Protein AF-A0A7Y0FIY1-F1 (afdb_monomer)

Structure (mmCIF, N/CA/C/O backbone):
data_AF-A0A7Y0FIY1-F1
#
_entry.id   AF-A0A7Y0FIY1-F1
#
loop_
_atom_site.group_PDB
_atom_site.id
_atom_site.type_symbol
_atom_site.label_atom_id
_atom_site.label_alt_id
_atom_site.label_comp_id
_atom_site.label_asym_id
_atom_site.label_entity_id
_atom_site.label_seq_id
_atom_site.pdbx_PDB_ins_code
_atom_site.Cartn_x
_atom_site.Cartn_y
_atom_site.Cartn_z
_atom_site.occupancy
_atom_site.B_iso_or_equiv
_atom_site.auth_seq_id
_atom_site.auth_comp_id
_atom_site.auth_asym_id
_atom_site.auth_atom_id
_atom_site.pdbx_PDB_model_num
ATOM 1 N N . MET A 1 1 ? 10.368 11.726 -1.920 1.00 77.25 1 MET A N 1
ATOM 2 C CA . MET A 1 1 ? 9.128 12.396 -2.315 1.00 77.25 1 MET A CA 1
ATOM 3 C C . MET A 1 1 ? 8.147 11.371 -2.868 1.00 77.25 1 MET A C 1
ATOM 5 O O . MET A 1 1 ? 8.598 10.367 -3.410 1.00 77.25 1 MET A O 1
ATOM 9 N N . ALA A 1 2 ? 6.837 11.601 -2.744 1.00 77.75 2 ALA A N 1
ATOM 10 C CA . ALA A 1 2 ? 5.864 10.877 -3.556 1.00 77.75 2 ALA A CA 1
ATOM 11 C C . ALA A 1 2 ? 5.977 11.393 -4.995 1.00 77.75 2 ALA A C 1
ATOM 13 O O . ALA A 1 2 ? 5.652 12.548 -5.257 1.00 77.75 2 ALA A O 1
ATOM 14 N N . ILE A 1 3 ? 6.493 10.558 -5.888 1.00 81.75 3 ILE A N 1
ATOM 15 C CA . ILE A 1 3 ? 6.683 10.877 -7.309 1.00 81.75 3 ILE A CA 1
ATOM 16 C C . ILE A 1 3 ? 5.441 10.532 -8.139 1.00 81.75 3 ILE A C 1
ATOM 18 O O . ILE A 1 3 ? 5.259 11.061 -9.225 1.00 81.75 3 ILE A O 1
ATOM 22 N N . GLY A 1 4 ? 4.558 9.687 -7.600 1.00 84.50 4 GLY A N 1
ATOM 23 C CA . GLY A 1 4 ? 3.269 9.353 -8.193 1.00 84.50 4 GLY A CA 1
ATOM 24 C C . GLY A 1 4 ? 2.208 9.191 -7.112 1.00 84.50 4 GLY A C 1
ATOM 25 O O . GLY A 1 4 ? 2.455 8.562 -6.080 1.00 84.50 4 GLY A O 1
ATOM 26 N N . ILE A 1 5 ? 1.030 9.773 -7.343 1.00 90.19 5 ILE A N 1
ATOM 27 C CA . ILE A 1 5 ? -0.154 9.591 -6.499 1.00 90.19 5 ILE A CA 1
ATOM 28 C C . ILE A 1 5 ? -1.294 9.150 -7.404 1.00 90.19 5 ILE A C 1
ATOM 30 O O . ILE A 1 5 ? -1.797 9.938 -8.201 1.00 90.19 5 ILE A O 1
ATOM 34 N N . ILE A 1 6 ? -1.689 7.888 -7.279 1.00 90.56 6 ILE A N 1
ATOM 35 C CA . ILE A 1 6 ? -2.706 7.276 -8.131 1.00 90.56 6 ILE A CA 1
ATOM 36 C C . ILE A 1 6 ? -3.894 6.889 -7.263 1.00 90.56 6 ILE A C 1
ATOM 38 O O . ILE A 1 6 ? -3.726 6.230 -6.239 1.00 90.56 6 ILE A O 1
ATOM 42 N N . GLN A 1 7 ? -5.091 7.302 -7.672 1.00 91.88 7 GLN A N 1
ATOM 43 C CA . GLN A 1 7 ? -6.334 6.998 -6.971 1.00 91.88 7 GLN A CA 1
ATOM 44 C C . GLN A 1 7 ? -7.224 6.113 -7.834 1.00 91.88 7 GLN A C 1
ATOM 46 O O . GLN A 1 7 ? -7.491 6.434 -8.992 1.00 91.88 7 GLN A O 1
ATOM 51 N N . MET A 1 8 ? -7.703 5.029 -7.238 1.00 90.69 8 MET A N 1
ATOM 52 C CA . MET A 1 8 ? -8.626 4.080 -7.848 1.00 90.69 8 MET A CA 1
ATOM 53 C C . MET A 1 8 ? -9.925 4.043 -7.064 1.00 90.69 8 MET A C 1
ATOM 55 O O . MET A 1 8 ? -9.906 4.077 -5.833 1.00 90.69 8 MET A O 1
ATOM 59 N N . ASP A 1 9 ? -11.037 3.937 -7.782 1.00 91.25 9 ASP A N 1
ATOM 60 C CA . ASP A 1 9 ? -12.349 3.692 -7.198 1.00 91.25 9 ASP A CA 1
ATOM 61 C C . ASP A 1 9 ? -12.716 2.220 -7.393 1.00 91.25 9 ASP A C 1
ATOM 63 O O . ASP A 1 9 ? -12.968 1.784 -8.512 1.00 91.25 9 ASP A O 1
ATOM 67 N N . LEU A 1 10 ? -12.772 1.464 -6.297 1.00 90.38 10 LEU A N 1
ATOM 68 C CA . LEU A 1 10 ? -13.122 0.042 -6.303 1.00 90.38 10 LEU A CA 1
ATOM 69 C C . LEU A 1 10 ? -14.567 -0.230 -6.750 1.00 90.38 10 LEU A C 1
ATOM 71 O O . LEU A 1 10 ? -14.911 -1.374 -7.031 1.00 90.38 10 LEU A O 1
ATOM 75 N N . TYR A 1 11 ? -15.434 0.785 -6.799 1.00 88.62 11 TYR A N 1
ATOM 76 C CA . TYR A 1 11 ? -16.769 0.649 -7.388 1.00 88.62 11 TYR A CA 1
ATOM 77 C C . TYR A 1 11 ? -16.795 0.893 -8.897 1.00 88.62 11 TYR A C 1
ATOM 79 O O . TYR A 1 11 ? -17.800 0.580 -9.534 1.00 88.62 11 TYR A O 1
ATOM 87 N N . ASN A 1 12 ? -15.741 1.482 -9.462 1.00 85.44 12 ASN A N 1
ATOM 88 C CA . ASN A 1 12 ? -15.703 1.888 -10.859 1.00 85.44 12 ASN A CA 1
ATOM 89 C C . ASN A 1 12 ? -14.315 1.625 -11.478 1.00 85.44 12 ASN A C 1
ATOM 91 O O . ASN A 1 12 ? -13.570 2.583 -11.718 1.00 85.44 12 ASN A O 1
ATOM 95 N N . PRO A 1 13 ? -13.966 0.346 -11.722 1.00 80.75 13 PRO A N 1
ATOM 96 C CA . PRO A 1 13 ? -12.727 -0.034 -12.401 1.00 80.75 13 PRO A CA 1
ATOM 97 C C . PRO A 1 13 ? -12.608 0.599 -13.777 1.00 80.75 13 PRO A C 1
ATOM 99 O O . PRO A 1 13 ? -13.601 0.746 -14.492 1.00 80.75 13 PRO A O 1
ATOM 102 N N . LYS A 1 14 ? -11.374 0.882 -14.194 1.00 81.12 14 LYS A N 1
ATOM 103 C CA . LYS A 1 14 ? -11.085 1.323 -15.561 1.00 81.12 14 LYS A CA 1
ATOM 104 C C . LYS A 1 14 ? -10.911 0.178 -16.543 1.00 81.12 14 LYS A C 1
ATOM 106 O O . LYS A 1 14 ? -11.165 0.395 -17.722 1.00 81.12 14 LYS A O 1
ATOM 111 N N . SER A 1 15 ? -10.497 -1.004 -16.091 1.00 77.62 15 SER A N 1
ATOM 112 C CA . SER A 1 15 ? -10.357 -2.165 -16.980 1.00 77.62 15 SER A CA 1
ATOM 113 C C . SER A 1 15 ? -11.688 -2.604 -17.609 1.00 77.62 15 SER A C 1
ATOM 115 O O . SER A 1 15 ? -11.687 -3.411 -18.536 1.00 77.62 15 SER A O 1
ATOM 117 N N . GLU A 1 16 ? -12.822 -2.100 -17.091 1.00 67.94 16 GLU A N 1
ATOM 118 C CA . GLU A 1 16 ? -14.206 -2.506 -17.394 1.00 67.94 16 GLU A CA 1
ATOM 119 C C . GLU A 1 16 ? -14.499 -3.996 -17.118 1.00 67.94 16 GLU A C 1
ATOM 121 O O . GLU A 1 16 ? -15.643 -4.442 -17.228 1.00 67.94 16 GLU A O 1
ATOM 126 N N . LEU A 1 17 ? -13.486 -4.760 -16.707 1.00 59.53 17 LEU A N 1
ATOM 127 C CA . LEU A 1 17 ? -13.512 -6.185 -16.437 1.00 59.53 17 LEU A CA 1
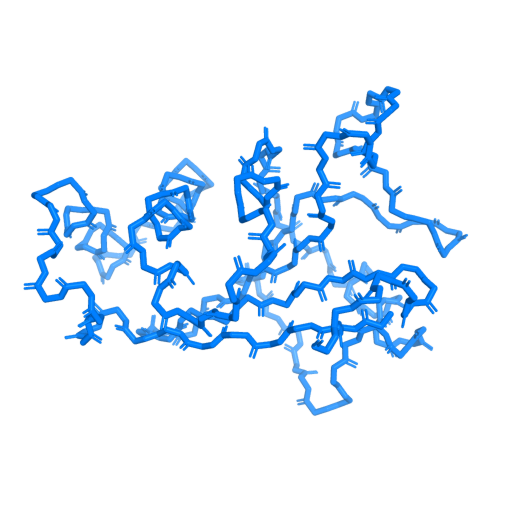ATOM 128 C C . LEU A 1 17 ? -12.675 -6.441 -15.188 1.00 59.53 17 LEU A C 1
ATOM 130 O O . LEU A 1 17 ? -11.513 -6.828 -15.267 1.00 59.53 17 LEU A O 1
ATOM 134 N N . TYR A 1 18 ? -13.293 -6.303 -14.019 1.00 62.28 18 TYR A N 1
ATOM 135 C CA . TYR A 1 18 ? -12.781 -7.048 -12.882 1.00 62.28 18 TYR A CA 1
ATOM 136 C C . TYR A 1 18 ? -12.915 -8.533 -13.216 1.00 62.28 18 TYR A C 1
ATOM 138 O O . TYR A 1 18 ? -14.030 -9.040 -13.367 1.00 62.28 18 TYR A O 1
ATOM 146 N N . TYR A 1 19 ? -11.791 -9.240 -13.352 1.00 66.12 19 TYR A N 1
ATOM 147 C CA . TYR A 1 19 ? -11.821 -10.696 -13.333 1.00 66.12 19 TYR A CA 1
ATOM 148 C C . TYR A 1 19 ? -12.542 -11.156 -12.053 1.00 66.12 19 TYR A C 1
ATOM 150 O O . TYR A 1 19 ? -12.500 -10.489 -11.016 1.00 66.12 19 TYR A O 1
ATOM 158 N N . ASP A 1 20 ? -13.220 -12.306 -12.096 1.00 75.19 20 ASP A N 1
ATOM 159 C CA . ASP A 1 20 ? -13.993 -12.830 -10.955 1.00 75.19 20 ASP A CA 1
ATOM 160 C C . ASP A 1 20 ? -13.186 -12.890 -9.638 1.00 75.19 20 ASP A C 1
ATOM 162 O O . ASP A 1 20 ? -13.761 -13.011 -8.556 1.00 75.19 20 ASP A O 1
ATOM 166 N N . GLU A 1 21 ? -11.855 -12.869 -9.712 1.00 80.19 21 GLU A N 1
ATOM 167 C CA . GLU A 1 21 ? -10.927 -12.938 -8.584 1.00 80.19 21 GLU A CA 1
ATOM 168 C C . GLU A 1 21 ? -10.745 -11.588 -7.876 1.00 80.19 21 GLU A C 1
ATOM 170 O O . GLU A 1 21 ? -10.931 -11.526 -6.656 1.00 80.19 21 GLU A O 1
ATOM 175 N N . ILE A 1 22 ? -10.506 -10.496 -8.608 1.00 87.19 22 ILE A N 1
ATOM 176 C CA . ILE A 1 22 ? -10.377 -9.160 -8.012 1.00 87.19 22 ILE A CA 1
ATOM 177 C C . ILE A 1 22 ? -11.710 -8.674 -7.424 1.00 87.19 22 ILE A C 1
ATOM 179 O O . ILE A 1 22 ? -11.726 -8.165 -6.301 1.00 87.19 22 ILE A O 1
ATOM 183 N N . GLN A 1 23 ? -12.852 -8.954 -8.073 1.00 88.12 23 GLN A N 1
ATOM 184 C CA . GLN A 1 23 ? -14.168 -8.625 -7.502 1.00 88.12 23 GLN A CA 1
ATOM 185 C C . GLN A 1 23 ? -14.411 -9.358 -6.173 1.00 88.12 23 GLN A C 1
ATOM 187 O O . GLN A 1 23 ? -14.896 -8.756 -5.218 1.00 88.12 23 GLN A O 1
ATOM 192 N N . LYS A 1 24 ? -14.019 -10.637 -6.054 1.00 90.62 24 LYS A N 1
ATOM 193 C CA . LYS A 1 24 ? -14.135 -11.380 -4.782 1.00 90.62 24 LYS A CA 1
ATOM 194 C C . LYS A 1 24 ? -13.287 -10.764 -3.673 1.00 90.62 24 LYS A C 1
ATOM 196 O O . LYS A 1 24 ? -13.694 -10.799 -2.511 1.00 90.62 24 LYS A O 1
ATOM 201 N N . LEU A 1 25 ? -12.102 -10.249 -3.998 1.00 93.19 25 LEU A N 1
ATOM 202 C CA . LEU A 1 25 ? -11.231 -9.582 -3.028 1.00 93.19 25 LEU A CA 1
ATOM 203 C C . LEU A 1 25 ? -11.813 -8.235 -2.589 1.00 93.19 25 LEU A C 1
ATOM 205 O O . LEU A 1 25 ? -11.814 -7.937 -1.394 1.00 93.19 25 LEU A O 1
ATOM 209 N N . ILE A 1 26 ? -12.381 -7.473 -3.524 1.00 92.50 26 ILE A N 1
ATOM 210 C CA . ILE A 1 26 ? -13.106 -6.229 -3.241 1.00 92.50 26 ILE A CA 1
ATOM 211 C C . ILE A 1 26 ? -14.321 -6.501 -2.344 1.00 92.50 26 ILE A C 1
ATOM 213 O O . ILE A 1 26 ? -14.503 -5.827 -1.330 1.00 92.50 26 ILE A O 1
ATOM 217 N N . ASP A 1 27 ? -15.113 -7.530 -2.653 1.00 92.75 27 ASP A N 1
ATOM 218 C CA . ASP A 1 27 ? -16.273 -7.917 -1.850 1.00 92.75 27 ASP A CA 1
ATOM 219 C C . ASP A 1 27 ? -15.860 -8.315 -0.426 1.00 92.75 27 ASP A C 1
ATOM 221 O O . ASP A 1 27 ? -16.470 -7.863 0.543 1.00 92.75 27 ASP A O 1
ATOM 225 N N . LYS A 1 28 ? -14.797 -9.118 -0.270 1.00 94.25 28 LYS A N 1
ATOM 226 C CA . LYS A 1 28 ? -14.237 -9.460 1.052 1.00 94.25 28 LYS A CA 1
ATOM 227 C C . LYS A 1 28 ? -13.834 -8.212 1.832 1.00 94.25 28 LYS A C 1
ATOM 229 O O . LYS A 1 28 ? -14.197 -8.088 3.004 1.00 94.25 28 LYS A O 1
ATOM 234 N N . TYR A 1 29 ? -13.127 -7.292 1.179 1.00 94.25 29 TYR A N 1
ATOM 235 C CA . TYR A 1 29 ? -12.718 -6.028 1.777 1.00 94.25 29 TYR A CA 1
ATOM 236 C C . TYR A 1 29 ? -13.939 -5.219 2.247 1.00 94.25 29 TYR A C 1
ATOM 238 O O . TYR A 1 29 ? -14.013 -4.839 3.414 1.00 94.25 29 TYR A O 1
ATOM 246 N N . PHE A 1 30 ? -14.964 -5.047 1.406 1.00 93.88 30 PHE A N 1
ATOM 247 C CA . PHE A 1 30 ? -16.183 -4.317 1.778 1.00 93.88 30 PHE A CA 1
ATOM 248 C C . PHE A 1 30 ? -17.046 -5.014 2.835 1.00 93.88 30 PHE A C 1
ATOM 250 O O . PHE A 1 30 ? -17.756 -4.341 3.586 1.00 93.88 30 PHE A O 1
ATOM 257 N N . LEU A 1 31 ? -16.960 -6.339 2.946 1.00 95.12 31 LEU A N 1
ATOM 258 C CA . LEU A 1 31 ? -17.572 -7.110 4.031 1.00 95.12 31 LEU A CA 1
ATOM 259 C C . LEU A 1 31 ? -16.788 -7.020 5.354 1.00 95.12 31 LEU A C 1
ATOM 261 O O . LEU A 1 31 ? -17.249 -7.545 6.370 1.00 95.12 31 LEU A O 1
ATOM 265 N N . GLY A 1 32 ? -15.649 -6.320 5.370 1.00 92.50 32 GLY A N 1
ATOM 266 C CA . GLY A 1 32 ? -14.868 -6.003 6.565 1.00 92.50 32 GLY A CA 1
ATOM 267 C C . GLY A 1 32 ? -13.646 -6.892 6.795 1.00 92.50 32 GLY A C 1
ATOM 268 O O . GLY A 1 32 ? -13.041 -6.813 7.868 1.00 92.50 32 GLY A O 1
ATOM 269 N N . ASP A 1 33 ? -13.259 -7.731 5.830 1.00 94.31 33 ASP A N 1
ATOM 270 C CA . ASP A 1 33 ? -11.994 -8.462 5.895 1.00 94.31 33 ASP A CA 1
ATOM 271 C C . ASP A 1 33 ? -10.834 -7.563 5.455 1.00 94.31 33 ASP A C 1
ATOM 273 O O . ASP A 1 33 ? -10.511 -7.434 4.276 1.00 94.31 33 ASP A O 1
ATOM 277 N N . HIS A 1 34 ? -10.198 -6.935 6.439 1.00 92.75 34 HIS A N 1
ATOM 278 C CA . HIS A 1 34 ? -9.002 -6.114 6.251 1.00 92.75 34 HIS A CA 1
ATOM 279 C C . HIS A 1 34 ? -7.737 -6.837 6.741 1.00 92.75 34 HIS A C 1
ATOM 281 O O . HIS A 1 34 ? -6.798 -6.198 7.225 1.00 92.75 34 HIS A O 1
ATOM 287 N N . SER A 1 35 ? -7.723 -8.174 6.698 1.00 94.12 35 SER A N 1
ATOM 288 C CA . SER A 1 35 ? -6.525 -8.948 7.021 1.00 94.12 35 SER A CA 1
ATOM 289 C C . SER A 1 35 ? -5.376 -8.610 6.065 1.00 94.12 35 SER A C 1
ATOM 291 O O . SER A 1 35 ? -5.589 -8.245 4.909 1.00 94.12 35 SER A O 1
ATOM 293 N N . LEU A 1 36 ? -4.131 -8.746 6.538 1.00 93.31 36 LEU A N 1
ATOM 294 C CA . LEU A 1 36 ? -2.951 -8.497 5.700 1.00 93.31 36 LEU A CA 1
ATOM 295 C C . LEU A 1 36 ? -2.939 -9.371 4.443 1.00 93.31 36 LEU A C 1
ATOM 297 O O . LEU A 1 36 ? -2.487 -8.906 3.404 1.00 93.31 36 LEU A O 1
ATOM 301 N N . GLU A 1 37 ? -3.441 -10.602 4.532 1.00 94.75 37 GLU A N 1
ATOM 302 C CA . GLU A 1 37 ? -3.576 -11.512 3.394 1.00 94.75 37 GLU A CA 1
ATOM 303 C C . GLU A 1 37 ? -4.509 -10.930 2.327 1.00 94.75 37 GLU A C 1
ATOM 305 O O . GLU A 1 37 ? -4.091 -10.759 1.183 1.00 94.75 37 GLU A O 1
ATOM 310 N N . THR A 1 38 ? -5.728 -10.538 2.712 1.00 94.69 38 THR A N 1
ATOM 311 C CA . THR A 1 38 ? -6.713 -9.952 1.790 1.00 94.69 38 THR A CA 1
ATOM 312 C C . THR A 1 38 ? -6.220 -8.635 1.193 1.00 94.69 38 THR A C 1
ATOM 314 O O . THR A 1 38 ? -6.363 -8.423 -0.008 1.00 94.69 38 THR A O 1
ATOM 317 N N . ILE A 1 39 ? -5.575 -7.777 1.989 1.00 94.94 39 ILE A N 1
ATOM 318 C CA . ILE A 1 39 ? -5.011 -6.512 1.497 1.00 94.94 39 ILE A CA 1
ATOM 319 C C . ILE A 1 39 ? -3.866 -6.746 0.508 1.00 94.94 39 ILE A C 1
ATOM 321 O O . ILE A 1 39 ? -3.835 -6.105 -0.537 1.00 94.94 39 ILE A O 1
ATOM 325 N N . ASN A 1 40 ? -2.935 -7.656 0.803 1.00 94.69 40 ASN A N 1
ATOM 326 C CA . ASN A 1 40 ? -1.832 -7.959 -0.112 1.00 94.69 40 ASN A CA 1
ATOM 327 C C . ASN A 1 40 ? -2.335 -8.549 -1.430 1.00 94.69 40 ASN A C 1
ATOM 329 O O . ASN A 1 40 ? -1.885 -8.116 -2.487 1.00 94.69 40 ASN A O 1
ATOM 333 N N . ALA A 1 41 ? -3.278 -9.494 -1.363 1.00 93.75 41 ALA A N 1
ATOM 334 C CA . ALA A 1 41 ? -3.892 -10.074 -2.551 1.00 93.75 41 ALA A CA 1
ATOM 335 C C . ALA A 1 41 ? -4.596 -8.996 -3.386 1.00 93.75 41 ALA A C 1
ATOM 337 O O . ALA A 1 41 ? -4.358 -8.896 -4.582 1.00 93.75 41 ALA A O 1
ATOM 338 N N . LEU A 1 42 ? -5.393 -8.131 -2.751 1.00 93.69 42 LEU A N 1
ATOM 339 C CA . LEU A 1 42 ? -6.093 -7.057 -3.453 1.00 93.69 42 LEU A CA 1
ATOM 340 C C . LEU A 1 42 ? -5.127 -6.049 -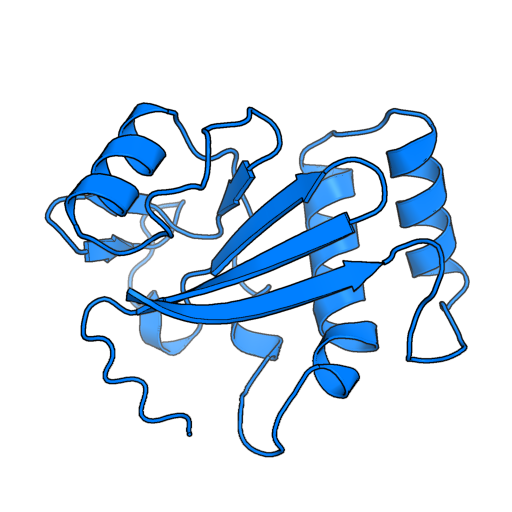4.091 1.00 93.69 42 LEU A C 1
ATOM 342 O O . LEU A 1 42 ? -5.350 -5.636 -5.221 1.00 93.69 42 LEU A O 1
ATOM 346 N N . ILE A 1 43 ? -4.051 -5.659 -3.399 1.00 93.81 43 ILE A N 1
ATOM 347 C CA . ILE A 1 43 ? -3.031 -4.774 -3.979 1.00 93.81 43 ILE A CA 1
ATOM 348 C C . ILE A 1 43 ? -2.390 -5.419 -5.211 1.00 93.81 43 ILE A C 1
ATOM 350 O O . ILE A 1 43 ? -2.221 -4.724 -6.206 1.00 93.81 43 ILE A O 1
ATOM 354 N N . ALA A 1 44 ? -2.035 -6.707 -5.157 1.00 91.38 44 ALA A N 1
ATOM 355 C CA . ALA A 1 44 ? -1.415 -7.397 -6.288 1.00 91.38 44 ALA 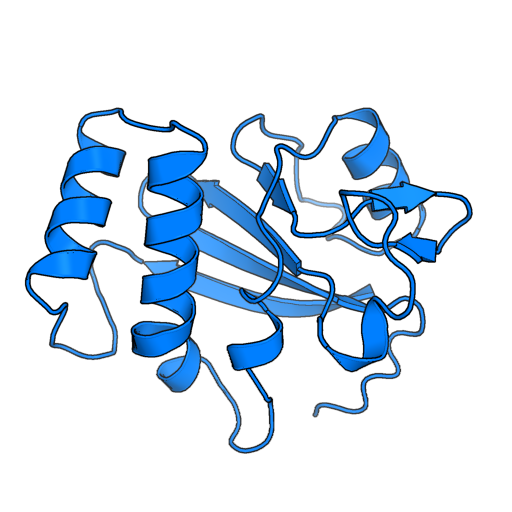A CA 1
ATOM 356 C C . ALA A 1 44 ? -2.318 -7.361 -7.531 1.00 91.38 44 ALA A C 1
ATOM 358 O O . ALA A 1 44 ? -1.892 -6.859 -8.567 1.00 91.38 44 ALA A O 1
ATOM 359 N N . GLU A 1 45 ? -3.585 -7.761 -7.384 1.00 90.19 45 GLU A N 1
ATOM 360 C CA . GLU A 1 45 ? -4.555 -7.735 -8.486 1.00 90.19 45 GLU A CA 1
ATOM 361 C C . GLU A 1 45 ? -4.798 -6.309 -9.008 1.00 90.19 45 GLU A C 1
ATOM 363 O O . GLU A 1 45 ? -4.812 -6.075 -10.212 1.00 90.19 45 GLU A O 1
ATOM 368 N N . LEU A 1 46 ? -4.927 -5.309 -8.124 1.00 90.44 46 LEU A N 1
ATOM 369 C CA . LEU A 1 46 ? -5.088 -3.911 -8.550 1.00 90.44 46 LEU A CA 1
ATOM 370 C C . LEU A 1 46 ? -3.870 -3.396 -9.324 1.00 90.44 46 LEU A C 1
ATOM 372 O O . LEU A 1 46 ? -4.023 -2.571 -10.224 1.00 90.44 46 LEU A O 1
ATOM 376 N N . VAL A 1 47 ? -2.658 -3.830 -8.974 1.00 88.50 47 VAL A N 1
ATOM 377 C CA . VAL A 1 47 ? -1.455 -3.415 -9.699 1.00 88.50 47 VAL A CA 1
ATOM 378 C C . VAL A 1 47 ? -1.381 -4.071 -11.076 1.00 88.50 47 VAL A C 1
ATOM 380 O O . VAL A 1 47 ? -1.047 -3.382 -12.040 1.00 88.50 47 VAL A O 1
ATOM 383 N N . ASP A 1 48 ? -1.700 -5.361 -11.169 1.00 84.88 48 ASP A N 1
ATOM 384 C CA . ASP A 1 48 ? -1.653 -6.107 -12.428 1.00 84.88 48 ASP A CA 1
ATOM 385 C C . ASP A 1 48 ? -2.767 -5.686 -13.401 1.00 84.88 48 ASP A C 1
ATOM 387 O O . ASP A 1 48 ? -2.490 -5.478 -14.585 1.00 84.88 48 ASP A O 1
ATOM 391 N N . ASP A 1 49 ? -3.993 -5.479 -12.907 1.00 83.31 49 ASP A N 1
ATOM 392 C CA . ASP A 1 49 ? -5.166 -5.260 -13.762 1.00 83.31 49 ASP A CA 1
ATOM 393 C C . ASP A 1 49 ? -5.614 -3.798 -13.868 1.00 83.31 49 ASP A C 1
ATOM 395 O O . ASP A 1 49 ? -6.105 -3.389 -14.916 1.00 83.31 49 ASP A O 1
ATOM 399 N N . GLU A 1 50 ? -5.473 -2.979 -12.822 1.00 83.81 50 GLU A N 1
ATOM 400 C CA . GLU A 1 50 ? -6.020 -1.611 -12.823 1.00 83.81 50 GLU A CA 1
ATOM 401 C C . GLU A 1 50 ? -4.948 -0.541 -13.020 1.00 83.81 50 GLU A C 1
ATOM 403 O O . GLU A 1 50 ? -5.146 0.409 -13.780 1.00 83.81 50 GLU A O 1
ATOM 408 N N . LEU A 1 51 ? -3.796 -0.672 -12.357 1.00 83.88 51 LEU A N 1
ATOM 409 C CA . LEU A 1 51 ? -2.778 0.382 -12.304 1.00 83.88 51 LEU A CA 1
ATOM 410 C C . LEU A 1 51 ? -2.213 0.725 -13.684 1.00 83.88 51 LEU A C 1
ATOM 412 O O . LEU A 1 51 ? -1.873 1.880 -13.915 1.00 83.88 51 LEU A O 1
ATOM 416 N N . VAL A 1 52 ? -2.216 -0.221 -14.625 1.00 79.75 52 VAL A N 1
ATOM 417 C CA . VAL A 1 52 ? -1.814 -0.006 -16.025 1.00 79.75 52 VAL A CA 1
ATOM 418 C C . VAL A 1 52 ? -2.692 1.018 -16.769 1.00 79.75 52 VAL A C 1
ATOM 420 O O . VAL A 1 52 ? -2.209 1.706 -17.661 1.00 79.75 52 VAL A O 1
ATOM 423 N N . TYR A 1 53 ? -3.957 1.205 -16.374 1.00 80.06 53 TYR A N 1
ATOM 424 C CA . TYR A 1 53 ? -4.847 2.249 -16.920 1.00 80.06 53 TYR A CA 1
ATOM 425 C C . TYR A 1 53 ? -4.679 3.617 -16.220 1.00 80.06 53 TYR A C 1
ATOM 427 O O . TYR A 1 53 ? -5.284 4.629 -16.601 1.00 80.06 53 TYR A O 1
ATOM 435 N N . TYR A 1 54 ? -3.876 3.611 -15.154 1.00 75.62 54 TYR A N 1
ATOM 436 C CA . TYR A 1 54 ? -3.346 4.704 -14.337 1.00 75.62 54 TYR A CA 1
ATOM 437 C C . TYR A 1 54 ? -2.440 5.734 -15.006 1.00 75.62 54 TYR A C 1
ATOM 439 O O . TYR A 1 54 ? -2.248 6.850 -14.529 1.00 75.62 54 TYR A O 1
ATOM 447 N N . ALA A 1 55 ? -1.774 5.274 -16.048 1.00 65.00 55 ALA A N 1
ATOM 448 C CA . ALA A 1 55 ? -0.328 5.233 -16.029 1.00 65.00 55 ALA A CA 1
ATOM 449 C C . ALA A 1 55 ? 0.250 5.656 -17.376 1.00 65.00 55 ALA A C 1
ATOM 451 O O . ALA A 1 55 ? -0.271 5.247 -18.410 1.00 65.00 55 ALA A O 1
ATOM 452 N N . GLU A 1 56 ? 1.336 6.429 -17.372 1.00 61.50 56 GLU A N 1
ATOM 453 C CA . GLU A 1 56 ? 2.092 6.716 -18.598 1.00 61.50 56 GLU A CA 1
ATOM 454 C C . GLU A 1 56 ? 2.964 5.503 -18.999 1.00 61.50 56 GLU A C 1
ATOM 456 O O . GLU A 1 56 ? 3.323 4.687 -18.143 1.00 61.50 56 GLU A O 1
ATOM 461 N N . GLU A 1 57 ? 3.252 5.355 -20.302 1.00 54.44 57 GLU A N 1
ATOM 462 C CA . GLU A 1 57 ? 3.667 4.102 -20.977 1.00 54.44 57 GLU A CA 1
ATOM 463 C C . GLU A 1 57 ? 5.003 3.465 -20.507 1.00 54.44 57 GLU A C 1
ATOM 465 O O . GLU A 1 57 ? 5.315 2.356 -20.935 1.00 54.44 57 GLU A O 1
ATOM 470 N N . ASP A 1 58 ? 5.757 4.075 -19.582 1.00 58.94 58 ASP A N 1
ATOM 471 C CA . ASP A 1 58 ? 7.142 3.675 -19.258 1.00 58.94 58 ASP A CA 1
ATOM 472 C C . ASP A 1 58 ? 7.401 3.194 -17.812 1.00 58.94 58 ASP A C 1
ATOM 474 O O . ASP A 1 58 ? 8.531 2.838 -17.460 1.00 58.94 58 ASP A O 1
ATOM 478 N N . PHE A 1 59 ? 6.391 3.136 -16.939 1.00 67.38 59 PHE A N 1
ATOM 479 C CA . PHE A 1 59 ? 6.602 2.709 -15.548 1.00 67.38 59 PHE A CA 1
ATOM 480 C C . PHE A 1 59 ? 6.432 1.190 -15.352 1.00 67.38 59 PHE A C 1
ATOM 482 O O . PHE A 1 59 ? 5.396 0.600 -15.661 1.00 67.38 59 PHE A O 1
ATOM 489 N N . TYR A 1 60 ? 7.425 0.538 -14.738 1.00 71.81 60 TYR A N 1
ATOM 490 C CA . TYR A 1 60 ? 7.386 -0.897 -14.430 1.00 71.81 60 TYR A CA 1
ATOM 491 C C . TYR A 1 60 ? 6.565 -1.199 -13.162 1.00 71.81 60 TYR A C 1
ATOM 493 O O . TYR A 1 60 ? 7.114 -1.493 -12.098 1.00 71.81 60 TYR A O 1
ATOM 501 N N . TYR A 1 61 ? 5.234 -1.188 -13.286 1.00 72.12 61 TYR A N 1
ATOM 502 C CA . TYR A 1 61 ? 4.287 -1.399 -12.176 1.00 72.12 61 TYR A CA 1
ATOM 503 C C . TYR A 1 61 ? 4.473 -2.723 -11.433 1.00 72.12 61 TYR A C 1
ATOM 505 O O . TYR A 1 61 ? 4.277 -2.780 -10.220 1.00 72.12 61 TYR A O 1
ATOM 513 N N . SER A 1 62 ? 4.972 -3.760 -12.113 1.00 72.75 62 SER A N 1
ATOM 514 C CA . SER A 1 62 ? 5.278 -5.045 -11.471 1.00 72.75 62 SER A CA 1
ATOM 515 C C . SER A 1 62 ? 6.289 -4.946 -10.320 1.00 72.75 62 SER A C 1
A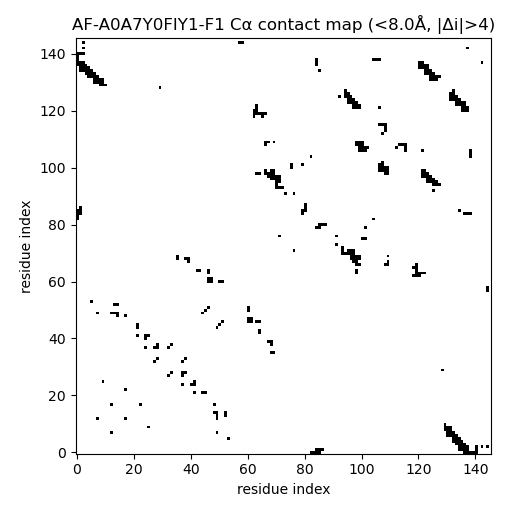TOM 517 O O . SER A 1 62 ? 6.335 -5.833 -9.475 1.00 72.75 62 SER A O 1
ATOM 519 N N . ALA A 1 63 ? 7.086 -3.876 -10.235 1.00 78.38 63 ALA A N 1
ATOM 520 C CA . ALA A 1 63 ? 7.998 -3.642 -9.117 1.00 78.38 63 ALA A CA 1
ATOM 521 C C . ALA A 1 63 ? 7.303 -3.104 -7.847 1.00 78.38 63 ALA A C 1
ATOM 523 O O . ALA A 1 63 ? 7.938 -3.020 -6.802 1.00 78.38 63 ALA A O 1
ATOM 524 N N . ILE A 1 64 ? 6.016 -2.738 -7.901 1.00 83.81 64 ILE A N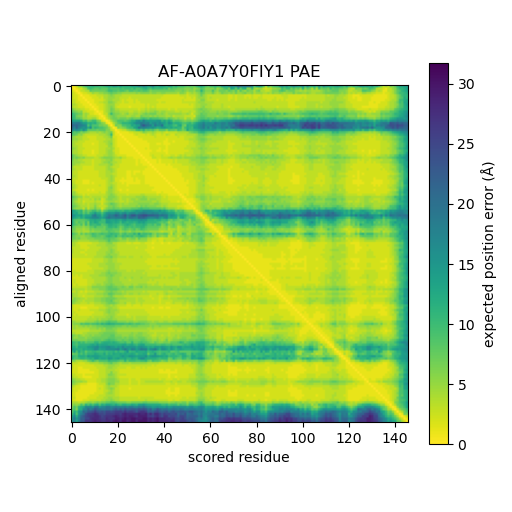 1
ATOM 525 C CA . ILE A 1 64 ? 5.269 -2.201 -6.750 1.00 83.81 64 ILE A CA 1
ATOM 526 C C . ILE A 1 64 ? 4.765 -3.315 -5.817 1.00 83.81 64 ILE A C 1
ATOM 528 O O . ILE A 1 64 ? 4.709 -3.105 -4.604 1.00 83.81 64 ILE A O 1
ATOM 532 N N . TYR A 1 65 ? 4.412 -4.498 -6.331 1.00 78.94 65 TYR A N 1
ATOM 533 C CA . TYR A 1 65 ? 3.790 -5.566 -5.525 1.00 78.94 65 TYR A CA 1
ATOM 534 C C . TYR A 1 65 ? 4.674 -6.793 -5.259 1.00 78.94 65 TYR A C 1
ATOM 536 O O . TYR A 1 65 ? 4.243 -7.716 -4.573 1.00 78.94 65 TYR A O 1
ATOM 544 N N . ARG A 1 66 ? 5.927 -6.814 -5.734 1.00 79.56 66 ARG A N 1
ATOM 545 C CA . ARG A 1 66 ? 6.862 -7.939 -5.505 1.00 79.56 66 ARG A CA 1
ATOM 546 C C . ARG A 1 66 ? 7.190 -8.178 -4.036 1.00 79.56 66 ARG A C 1
ATOM 548 O O . ARG A 1 66 ? 7.558 -9.289 -3.656 1.00 79.56 66 ARG A O 1
ATOM 555 N N . THR A 1 67 ? 7.076 -7.136 -3.222 1.00 85.81 67 THR A N 1
ATO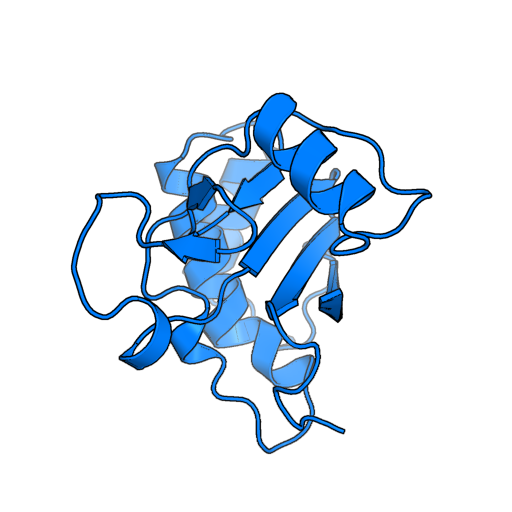M 556 C CA . THR A 1 67 ? 7.332 -7.197 -1.787 1.00 85.81 67 THR A CA 1
ATOM 557 C C . THR A 1 67 ? 6.021 -7.085 -1.011 1.00 85.81 67 THR A C 1
ATOM 559 O O . THR A 1 67 ? 5.257 -6.151 -1.265 1.00 85.81 67 THR A O 1
ATOM 562 N N . PRO A 1 68 ? 5.769 -7.971 -0.027 1.00 87.38 68 PRO A N 1
ATOM 563 C CA . PRO A 1 68 ? 4.568 -7.891 0.786 1.00 87.38 68 PRO A CA 1
ATOM 564 C C . PRO A 1 68 ? 4.430 -6.561 1.531 1.00 87.38 68 PRO A C 1
ATOM 566 O O . PRO A 1 68 ? 5.372 -6.033 2.134 1.00 87.38 68 PRO A O 1
ATOM 569 N N . TYR A 1 69 ? 3.203 -6.071 1.547 1.00 93.88 69 TYR A N 1
ATOM 570 C CA . TYR A 1 69 ? 2.766 -4.894 2.261 1.00 93.88 69 TYR A CA 1
ATOM 571 C C . TYR A 1 69 ? 2.525 -5.204 3.734 1.00 93.88 69 TYR A C 1
ATOM 573 O O . TYR A 1 69 ? 1.862 -6.177 4.097 1.00 93.88 69 TYR A O 1
ATOM 581 N N . ASN A 1 70 ? 3.037 -4.326 4.588 1.00 94.94 70 ASN A N 1
ATOM 582 C CA . ASN A 1 70 ? 2.840 -4.351 6.031 1.00 94.94 70 ASN A CA 1
ATOM 583 C C . ASN A 1 70 ? 2.179 -3.054 6.490 1.00 94.94 70 ASN A C 1
ATOM 585 O O . ASN A 1 70 ? 2.303 -2.027 5.828 1.00 94.94 70 ASN A O 1
ATOM 589 N N . ILE A 1 71 ? 1.505 -3.080 7.642 1.00 95.38 71 ILE A N 1
ATOM 590 C CA . ILE A 1 71 ? 0.911 -1.871 8.228 1.00 95.38 71 ILE A CA 1
ATOM 591 C C . ILE A 1 71 ? 2.013 -0.836 8.484 1.00 95.38 71 ILE A C 1
ATOM 593 O O . ILE A 1 71 ? 3.011 -1.118 9.153 1.00 95.38 71 ILE A O 1
ATOM 597 N N . ILE A 1 72 ? 1.809 0.384 7.989 1.00 95.81 72 ILE A N 1
ATOM 598 C CA . ILE A 1 72 ? 2.678 1.519 8.287 1.00 95.81 72 ILE A CA 1
ATOM 599 C C . ILE A 1 72 ? 2.435 1.952 9.727 1.00 95.81 72 ILE A C 1
ATOM 601 O O . ILE A 1 72 ? 1.320 2.282 10.117 1.00 95.81 72 ILE A O 1
ATOM 605 N N . SER A 1 73 ? 3.498 1.988 10.530 1.00 95.62 73 SER A N 1
ATOM 606 C CA . SER A 1 73 ? 3.406 2.525 11.886 1.00 95.62 73 SER A CA 1
ATOM 607 C C . SER A 1 73 ? 3.223 4.045 11.866 1.00 95.62 73 SER A C 1
ATOM 609 O O . SER A 1 73 ? 3.751 4.738 10.992 1.00 95.62 73 SER A O 1
ATOM 611 N N . GLN A 1 74 ? 2.570 4.597 12.891 1.00 96.31 74 GLN A N 1
ATOM 612 C CA . GLN A 1 74 ? 2.443 6.049 13.046 1.00 96.31 74 GLN A CA 1
ATOM 613 C C . GLN A 1 74 ? 3.808 6.757 13.070 1.00 96.31 74 GLN A C 1
ATOM 615 O O . GLN A 1 74 ? 3.945 7.849 12.525 1.00 96.31 74 GLN A O 1
ATOM 620 N N . ASN A 1 75 ? 4.832 6.132 13.661 1.00 95.81 75 ASN A N 1
ATOM 621 C CA . ASN A 1 75 ? 6.190 6.677 13.676 1.00 95.81 75 ASN A CA 1
ATOM 622 C C . ASN A 1 75 ? 6.767 6.768 12.254 1.00 95.81 75 ASN A C 1
ATOM 624 O O . ASN A 1 75 ? 7.243 7.822 11.841 1.00 95.81 75 ASN A O 1
ATOM 628 N N . THR A 1 76 ? 6.652 5.687 11.478 1.00 95.81 76 THR A N 1
ATOM 629 C CA . THR A 1 76 ? 7.064 5.656 10.068 1.00 95.81 76 THR A CA 1
ATOM 630 C C . THR A 1 76 ? 6.338 6.732 9.262 1.00 95.81 76 THR A C 1
ATOM 632 O O . THR A 1 76 ? 6.986 7.506 8.565 1.00 95.81 76 THR A O 1
ATOM 635 N N . PHE A 1 77 ? 5.018 6.861 9.420 1.00 96.44 77 PHE A N 1
ATOM 636 C CA . PHE A 1 77 ? 4.232 7.905 8.757 1.00 96.44 77 PHE A CA 1
ATOM 637 C C . PHE A 1 77 ? 4.716 9.323 9.100 1.00 96.44 77 PHE A C 1
ATOM 639 O O . PHE A 1 77 ? 4.887 10.159 8.212 1.00 96.44 77 PHE A O 1
ATOM 646 N N . VAL A 1 78 ? 4.970 9.603 10.383 1.00 95.06 78 VAL A N 1
ATOM 647 C CA . VAL A 1 78 ? 5.488 10.906 10.828 1.00 95.06 78 VAL A CA 1
ATOM 648 C C . VAL A 1 78 ? 6.850 11.191 10.199 1.00 95.06 78 VAL A C 1
ATOM 650 O O . VAL A 1 78 ? 7.042 12.290 9.681 1.00 95.06 78 VAL A O 1
ATOM 653 N N . LYS A 1 79 ? 7.760 10.208 10.174 1.00 94.31 79 LYS A N 1
ATOM 654 C CA . LYS A 1 79 ? 9.069 10.340 9.514 1.00 94.31 79 LYS A CA 1
ATOM 655 C C . LYS A 1 79 ? 8.920 10.630 8.019 1.00 94.31 79 LYS A C 1
ATOM 657 O O . LYS A 1 79 ? 9.630 11.488 7.503 1.00 94.31 79 LYS A O 1
ATOM 662 N N . LEU A 1 80 ? 8.006 9.952 7.325 1.00 94.31 80 LEU A N 1
ATOM 663 C CA . LEU A 1 80 ? 7.743 10.200 5.905 1.00 94.31 80 LEU A CA 1
ATOM 664 C C . LEU A 1 80 ? 7.225 11.629 5.677 1.00 94.31 80 LEU A C 1
ATOM 666 O O . LEU A 1 80 ? 7.782 12.345 4.850 1.00 94.31 80 LEU A O 1
ATOM 670 N N . ARG A 1 81 ? 6.236 12.094 6.456 1.00 92.88 81 ARG A N 1
ATOM 671 C CA . ARG A 1 81 ? 5.737 13.481 6.356 1.00 92.88 81 ARG A CA 1
ATOM 672 C C . ARG A 1 81 ? 6.806 14.529 6.669 1.00 92.88 81 ARG A C 1
ATOM 674 O O . ARG A 1 81 ? 6.890 15.527 5.966 1.00 92.88 81 ARG A O 1
ATOM 681 N N . GLN A 1 82 ? 7.617 14.319 7.708 1.00 91.81 82 GLN A N 1
ATOM 682 C CA . GLN A 1 82 ? 8.692 15.247 8.094 1.00 91.81 82 GLN A CA 1
ATOM 683 C C . GLN A 1 82 ? 9.784 15.373 7.029 1.00 91.81 82 GLN A C 1
ATOM 685 O O . GLN A 1 82 ? 10.416 16.418 6.936 1.00 91.81 82 GLN A O 1
ATOM 690 N N . ASN A 1 83 ? 10.004 14.318 6.244 1.00 90.56 83 ASN A N 1
ATOM 691 C CA . ASN A 1 83 ? 10.940 14.321 5.122 1.00 90.56 83 ASN A CA 1
ATOM 692 C C . ASN A 1 83 ? 10.261 14.670 3.789 1.00 90.56 83 ASN A C 1
ATOM 694 O O . ASN A 1 83 ? 10.818 14.362 2.741 1.00 90.56 83 ASN A O 1
ATOM 698 N N . GLU A 1 84 ? 9.054 15.248 3.821 1.00 90.56 84 GLU A N 1
ATOM 699 C CA . GLU A 1 84 ? 8.320 15.686 2.624 1.00 90.56 84 GLU A CA 1
ATOM 700 C C . GLU A 1 84 ? 8.080 14.541 1.612 1.00 90.56 84 GLU A C 1
ATOM 702 O O . GLU A 1 84 ? 7.909 14.743 0.412 1.00 90.56 84 GLU A O 1
ATOM 707 N N . MET A 1 85 ? 8.041 13.296 2.104 1.00 91.31 85 MET A N 1
ATOM 708 C CA . MET A 1 85 ? 7.761 12.107 1.293 1.00 91.31 85 MET A CA 1
ATOM 709 C C . MET A 1 85 ? 6.268 11.958 0.995 1.00 91.31 85 MET A C 1
ATOM 711 O O . MET A 1 85 ? 5.905 11.286 0.041 1.00 91.31 85 MET A O 1
ATOM 715 N N . LEU A 1 86 ? 5.406 12.561 1.815 1.00 93.38 86 LEU A N 1
ATOM 716 C CA . LEU A 1 86 ? 3.951 12.453 1.728 1.00 93.38 86 LEU A CA 1
ATOM 717 C C . LEU A 1 86 ? 3.304 13.843 1.801 1.00 93.38 86 LEU A C 1
ATOM 719 O O . LEU A 1 86 ? 3.869 14.735 2.443 1.00 93.38 86 LEU A O 1
ATOM 723 N N . PRO A 1 87 ? 2.096 14.025 1.233 1.00 91.38 87 PRO A N 1
ATOM 724 C CA . PRO A 1 87 ? 1.368 15.287 1.324 1.00 91.38 87 PRO A CA 1
ATOM 725 C C . PRO A 1 87 ? 1.155 15.745 2.773 1.00 91.38 87 PRO A C 1
ATOM 727 O O . PRO A 1 87 ? 0.774 14.963 3.647 1.00 91.38 87 PRO A O 1
ATOM 730 N N . SER A 1 88 ? 1.331 17.043 3.029 1.00 89.69 88 SER A N 1
ATOM 731 C CA . SER A 1 88 ? 1.152 17.635 4.364 1.00 89.69 88 SER A CA 1
ATOM 732 C C . SER A 1 88 ? -0.294 17.569 4.870 1.00 89.69 88 SER A C 1
ATOM 734 O O . SER A 1 88 ? -0.530 17.587 6.078 1.00 89.69 88 SER A O 1
ATOM 736 N N . THR A 1 89 ? -1.261 17.448 3.961 1.00 90.31 89 THR A N 1
ATOM 737 C CA . THR A 1 89 ? -2.692 17.303 4.255 1.00 90.31 89 THR A CA 1
ATOM 738 C C . THR A 1 89 ? -3.103 15.870 4.590 1.00 90.31 89 THR A C 1
ATOM 740 O O . THR A 1 89 ? -4.181 15.672 5.149 1.00 90.31 89 THR A O 1
ATOM 743 N N . LEU A 1 90 ? -2.263 14.874 4.284 1.00 93.94 90 LEU A N 1
ATOM 744 C CA . LEU A 1 90 ? -2.556 13.475 4.574 1.00 93.94 90 LEU A CA 1
ATOM 745 C C . LEU A 1 90 ? -2.493 13.233 6.088 1.00 93.94 90 LEU A C 1
ATOM 747 O O . LEU A 1 90 ? -1.536 13.646 6.753 1.00 93.94 90 LEU A O 1
ATOM 751 N N . ASN A 1 91 ? -3.501 12.547 6.626 1.00 94.25 91 ASN A N 1
ATOM 752 C CA . ASN A 1 91 ? -3.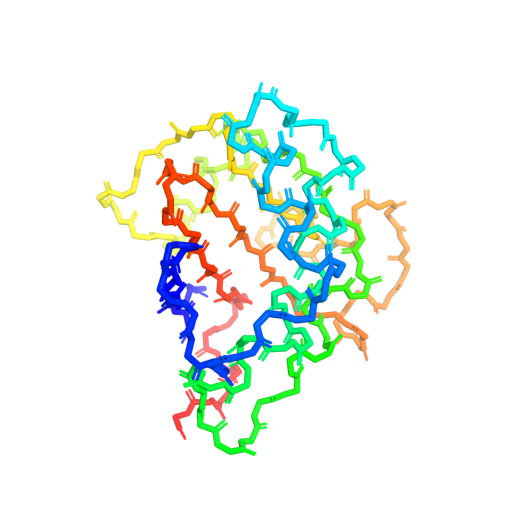572 12.144 8.029 1.00 94.25 91 ASN A CA 1
ATOM 753 C C . ASN A 1 91 ? -3.254 10.660 8.169 1.00 94.25 91 ASN A C 1
ATOM 755 O O . ASN A 1 91 ? -3.602 9.872 7.301 1.00 94.25 91 ASN A O 1
ATOM 759 N N . TYR A 1 92 ? -2.628 10.278 9.279 1.00 95.56 92 TYR A N 1
ATOM 760 C CA . TYR A 1 92 ? -2.349 8.873 9.562 1.00 95.56 92 TYR A CA 1
ATOM 761 C C . TYR A 1 92 ? -3.646 8.061 9.711 1.00 95.56 92 TYR A C 1
ATOM 763 O O . TYR A 1 92 ? -4.571 8.498 10.398 1.00 95.56 92 TYR A O 1
ATOM 771 N N . SER A 1 93 ? -3.663 6.856 9.140 1.00 93.00 93 SER A N 1
ATOM 772 C CA . SER A 1 93 ? -4.710 5.849 9.325 1.00 9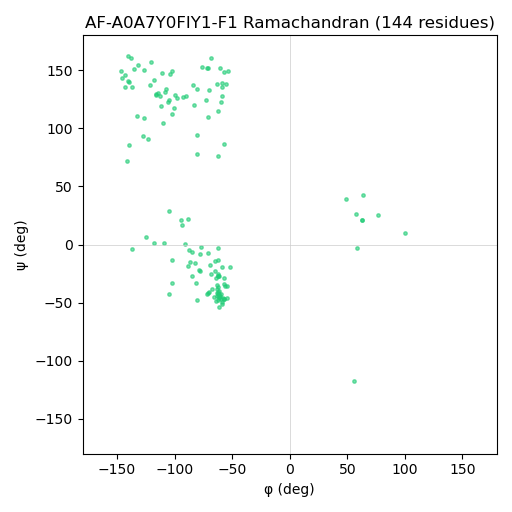3.00 93 SER A CA 1
ATOM 773 C C . SER A 1 93 ? -4.085 4.471 9.545 1.00 93.00 93 SER A C 1
ATOM 775 O O . SER A 1 93 ? -3.017 4.174 9.016 1.00 93.00 93 SER A O 1
ATOM 777 N N . SER A 1 94 ? -4.774 3.597 10.283 1.00 91.56 94 SER A N 1
ATOM 778 C CA . SER A 1 94 ? -4.389 2.184 10.419 1.00 91.56 94 SER A CA 1
ATOM 779 C C . SER A 1 94 ? -4.612 1.365 9.140 1.00 91.56 94 SER A C 1
ATOM 781 O O . SER A 1 94 ? -4.219 0.206 9.092 1.00 91.56 94 SER A O 1
ATOM 783 N N . THR A 1 95 ? -5.248 1.948 8.121 1.00 93.62 95 THR A N 1
ATOM 784 C CA . THR A 1 95 ? -5.464 1.360 6.786 1.00 93.62 95 THR A CA 1
ATOM 785 C C . THR A 1 95 ? -4.382 1.763 5.777 1.00 93.62 95 THR A C 1
ATOM 787 O O . THR A 1 95 ? -4.604 1.723 4.566 1.00 93.62 95 THR A O 1
ATOM 790 N N . MET A 1 96 ? -3.218 2.182 6.278 1.00 96.69 96 MET A N 1
ATOM 791 C CA . MET A 1 96 ? -2.037 2.489 5.480 1.00 96.69 96 MET A CA 1
ATOM 792 C C . MET A 1 96 ? -1.066 1.320 5.519 1.00 96.69 96 MET A C 1
ATOM 794 O O . MET A 1 96 ? -0.663 0.863 6.591 1.00 96.69 96 MET A O 1
ATOM 798 N N . PHE A 1 97 ? -0.648 0.880 4.344 1.00 96.75 97 PHE A N 1
ATOM 799 C CA . PHE A 1 97 ? 0.248 -0.247 4.168 1.00 96.75 97 PHE A CA 1
ATOM 800 C C . PHE A 1 97 ? 1.437 0.171 3.315 1.00 96.75 97 PHE A C 1
ATOM 802 O O . PHE A 1 97 ? 1.309 1.051 2.473 1.00 96.75 97 PHE A O 1
ATOM 809 N N . GLY A 1 98 ? 2.597 -0.441 3.512 1.00 95.44 98 GLY A N 1
ATOM 810 C CA . GLY A 1 98 ? 3.759 -0.189 2.671 1.00 95.44 98 GLY A CA 1
ATOM 811 C C . GLY A 1 98 ? 4.612 -1.425 2.489 1.00 95.44 98 GLY A C 1
ATOM 812 O O . GLY A 1 98 ? 4.705 -2.275 3.378 1.00 95.44 98 GLY A O 1
ATOM 813 N N . ASN A 1 99 ? 5.249 -1.503 1.331 1.00 94.31 99 ASN A N 1
ATOM 814 C CA . ASN A 1 99 ? 6.153 -2.586 0.956 1.00 94.31 99 ASN A CA 1
ATOM 815 C C . ASN A 1 99 ? 7.611 -2.319 1.390 1.00 94.31 99 ASN A C 1
ATOM 817 O O . ASN A 1 99 ? 8.538 -2.911 0.847 1.00 94.31 99 ASN A O 1
ATOM 821 N N . PHE A 1 100 ? 7.823 -1.445 2.383 1.00 93.38 100 PHE A N 1
ATOM 822 C CA . PHE A 1 100 ? 9.141 -1.002 2.844 1.00 93.38 100 PHE A CA 1
ATOM 823 C C . PHE A 1 100 ? 9.232 -0.849 4.369 1.00 93.38 100 PHE A C 1
ATOM 825 O O . PHE A 1 100 ? 8.239 -0.674 5.077 1.00 93.38 100 PHE A O 1
ATOM 832 N N . LYS A 1 101 ? 10.469 -0.807 4.864 1.00 92.62 101 LYS A N 1
ATOM 833 C CA . LYS A 1 101 ? 10.863 -0.128 6.108 1.00 92.62 101 LYS A CA 1
ATOM 834 C C . LYS A 1 101 ? 11.528 1.202 5.770 1.00 92.62 101 LYS A C 1
ATOM 836 O O . LYS A 1 101 ? 12.168 1.307 4.730 1.00 92.62 101 LYS A O 1
ATOM 841 N N . TYR A 1 102 ? 11.397 2.198 6.646 1.00 91.88 102 TYR A N 1
ATOM 842 C CA . TYR A 1 102 ? 11.990 3.523 6.442 1.00 91.88 102 TYR A CA 1
ATOM 843 C C . TYR A 1 102 ? 12.713 4.014 7.698 1.00 91.88 102 TYR A C 1
ATOM 845 O O . TYR A 1 102 ? 12.078 4.319 8.710 1.00 91.88 102 TYR A O 1
ATOM 853 N N . GLU A 1 103 ? 14.039 4.086 7.618 1.00 88.06 103 GLU A N 1
ATOM 854 C CA . GLU A 1 103 ? 14.940 4.523 8.689 1.00 88.06 103 GLU A CA 1
ATOM 855 C C . GLU A 1 103 ? 16.100 5.324 8.087 1.00 88.06 103 GLU A C 1
ATOM 857 O O . GLU A 1 103 ? 16.517 5.051 6.968 1.00 88.06 103 GLU A O 1
ATOM 862 N N . ASP A 1 104 ? 16.596 6.343 8.795 1.00 85.50 104 ASP A N 1
ATOM 863 C CA . ASP A 1 104 ? 17.723 7.186 8.348 1.00 85.50 104 ASP A CA 1
ATOM 864 C C . ASP A 1 104 ? 17.601 7.723 6.908 1.00 85.50 104 ASP A C 1
ATOM 866 O O . ASP A 1 104 ? 18.578 7.809 6.165 1.00 85.50 104 ASP A O 1
ATOM 870 N N . LYS A 1 105 ? 16.376 8.112 6.527 1.00 85.56 105 LYS A N 1
ATOM 871 C CA . LYS A 1 105 ? 16.000 8.573 5.179 1.00 85.56 105 LYS A CA 1
ATOM 872 C C . LYS A 1 105 ? 16.171 7.535 4.067 1.00 85.56 105 LYS A C 1
ATOM 874 O O . LYS A 1 105 ? 16.235 7.917 2.905 1.00 85.56 105 LYS A O 1
ATOM 879 N N . LYS A 1 106 ? 16.212 6.249 4.419 1.00 88.44 106 LYS A N 1
ATOM 880 C CA . LYS A 1 106 ? 16.371 5.149 3.473 1.00 88.44 106 LYS A CA 1
ATOM 881 C C . LYS A 1 106 ? 15.218 4.161 3.515 1.00 88.44 106 LYS A C 1
ATOM 883 O O . LYS A 1 106 ? 14.778 3.770 4.600 1.00 88.44 106 LYS A O 1
ATOM 888 N N . PHE A 1 107 ? 14.765 3.722 2.346 1.00 90.12 107 PHE A N 1
ATOM 889 C CA . PHE A 1 107 ? 13.871 2.583 2.205 1.00 90.12 107 PHE A CA 1
ATOM 890 C C . PHE A 1 107 ? 14.673 1.280 2.187 1.00 90.12 107 PHE A C 1
ATOM 892 O O . PHE A 1 107 ? 15.730 1.164 1.571 1.00 90.12 107 PHE A O 1
ATOM 899 N N . THR A 1 108 ? 14.166 0.283 2.901 1.00 89.50 108 THR A N 1
ATOM 900 C CA . THR A 1 108 ? 14.768 -1.050 2.996 1.00 89.50 108 THR A CA 1
ATOM 901 C C . THR A 1 108 ? 13.688 -2.115 2.912 1.00 89.50 108 THR A C 1
ATOM 903 O O . THR A 1 108 ? 12.511 -1.849 3.180 1.00 89.50 108 THR A O 1
ATOM 906 N N . HIS A 1 109 ? 14.088 -3.341 2.577 1.00 88.19 109 HIS A N 1
ATOM 907 C CA . HIS A 1 109 ? 13.166 -4.466 2.513 1.00 88.19 109 HIS A CA 1
ATOM 908 C C . HIS A 1 109 ? 12.483 -4.683 3.884 1.00 88.19 109 HIS A C 1
ATOM 910 O O . HIS A 1 109 ? 13.174 -4.695 4.910 1.00 88.19 109 HIS A O 1
ATOM 916 N N . PRO A 1 110 ? 11.157 -4.919 3.951 1.00 84.81 110 PRO A N 1
ATOM 917 C CA . PRO A 1 110 ? 10.436 -5.134 5.211 1.00 84.81 110 PRO A CA 1
ATOM 918 C C . PRO A 1 110 ? 11.031 -6.255 6.067 1.00 84.81 110 PRO A C 1
ATOM 920 O O . PRO A 1 110 ? 11.108 -6.155 7.289 1.00 84.81 110 PRO A O 1
ATOM 923 N N . GLU A 1 111 ? 11.526 -7.306 5.422 1.00 84.56 111 GLU A N 1
ATOM 924 C CA . GLU A 1 111 ? 12.182 -8.449 6.076 1.00 84.56 111 GLU A CA 1
ATOM 925 C C . GLU A 1 111 ? 13.709 -8.296 6.232 1.00 84.56 111 GLU A C 1
ATOM 927 O O . GLU A 1 111 ? 14.349 -9.191 6.767 1.00 84.56 111 GLU A O 1
ATOM 932 N N . GLY A 1 112 ? 14.308 -7.181 5.792 1.00 79.81 112 GLY A N 1
ATOM 933 C CA . GLY A 1 112 ? 15.755 -6.943 5.903 1.00 79.81 112 GLY A CA 1
ATOM 934 C C . GLY A 1 112 ? 16.627 -7.695 4.889 1.00 79.81 112 GLY A C 1
ATOM 935 O O . GLY A 1 112 ? 17.788 -7.959 5.184 1.00 79.81 112 GLY A O 1
ATOM 936 N N . LYS A 1 113 ? 16.078 -8.057 3.721 1.00 79.12 113 LYS A N 1
ATOM 937 C CA . LYS A 1 113 ? 16.844 -8.611 2.591 1.00 79.12 113 LYS A CA 1
ATOM 938 C C . LYS A 1 113 ? 17.711 -7.532 1.930 1.00 79.12 113 LYS A C 1
ATOM 940 O O . LYS A 1 113 ? 17.356 -6.351 1.962 1.00 79.12 113 LYS A O 1
ATOM 945 N N . GLU A 1 114 ? 18.823 -7.961 1.342 1.00 71.75 114 GLU A N 1
ATOM 946 C CA . GLU A 1 114 ? 19.682 -7.129 0.489 1.00 71.75 114 GLU A CA 1
ATOM 947 C C . GLU A 1 114 ? 18.954 -6.790 -0.838 1.00 71.75 114 GLU A C 1
ATOM 949 O O . GLU A 1 114 ? 17.962 -7.436 -1.179 1.00 71.75 114 GLU A O 1
ATOM 954 N N . ASP A 1 115 ? 19.394 -5.741 -1.542 1.00 67.56 115 ASP A N 1
ATOM 955 C CA . ASP A 1 115 ? 18.948 -5.360 -2.902 1.00 67.56 115 ASP A CA 1
ATOM 956 C C . ASP A 1 115 ? 17.465 -4.964 -3.081 1.00 67.56 115 ASP A C 1
ATOM 958 O O . ASP A 1 115 ? 16.803 -5.302 -4.064 1.00 67.56 115 ASP A O 1
ATOM 962 N N . TYR A 1 116 ? 16.932 -4.177 -2.138 1.00 75.31 116 TYR A N 1
ATOM 963 C CA . TYR A 1 116 ? 15.543 -3.695 -2.176 1.00 75.31 116 TYR A CA 1
ATOM 964 C C . TYR A 1 116 ? 15.174 -2.967 -3.486 1.00 75.31 116 TYR A C 1
ATOM 966 O O . TYR A 1 116 ? 14.134 -3.252 -4.072 1.00 75.31 116 TYR A O 1
ATOM 974 N N . TYR A 1 117 ? 16.027 -2.063 -3.967 1.00 70.81 117 TYR A N 1
ATOM 975 C CA . TYR A 1 117 ? 15.735 -1.226 -5.139 1.00 70.81 117 TYR A CA 1
ATOM 976 C C . TYR A 1 117 ? 15.913 -1.917 -6.488 1.00 70.81 117 TYR A C 1
ATOM 978 O O . TYR A 1 117 ? 15.297 -1.500 -7.464 1.00 70.81 117 TYR A O 1
ATOM 986 N N . ASP A 1 118 ? 16.699 -2.991 -6.549 1.00 69.06 118 ASP A N 1
ATOM 987 C CA . ASP A 1 118 ? 16.935 -3.722 -7.801 1.00 69.06 118 ASP A CA 1
ATOM 988 C C . ASP A 1 118 ? 15.679 -4.466 -8.272 1.00 69.06 118 ASP A C 1
ATOM 990 O O . ASP A 1 118 ? 15.564 -4.877 -9.428 1.00 69.06 118 ASP A O 1
ATOM 994 N N . SER A 1 119 ? 14.718 -4.657 -7.367 1.00 68.31 119 SER A N 1
ATOM 995 C CA . SER A 1 119 ? 13.526 -5.458 -7.615 1.00 68.31 119 SER A CA 1
ATOM 996 C C . SER A 1 119 ? 12.229 -4.839 -7.107 1.00 68.31 119 SER A C 1
ATOM 998 O O . SER A 1 119 ? 11.176 -5.419 -7.374 1.00 68.31 119 SER A O 1
ATOM 1000 N N . ASN A 1 120 ? 12.274 -3.694 -6.418 1.00 83.25 120 ASN A N 1
ATOM 1001 C CA . ASN A 1 120 ? 11.105 -3.122 -5.767 1.00 83.25 120 ASN A CA 1
ATOM 1002 C C . ASN A 1 120 ? 11.108 -1.588 -5.781 1.00 83.25 120 ASN A C 1
ATOM 1004 O O . ASN A 1 120 ? 12.139 -0.946 -5.583 1.00 83.25 120 ASN A O 1
ATOM 1008 N N . VAL A 1 121 ? 9.924 -1.000 -5.944 1.00 87.69 121 VAL A N 1
ATOM 1009 C CA . VAL A 1 121 ? 9.707 0.443 -5.778 1.00 87.69 121 VAL A CA 1
ATOM 1010 C C . VAL A 1 121 ? 8.979 0.677 -4.453 1.00 87.69 121 VAL A C 1
ATOM 1012 O O . VAL A 1 121 ? 7.910 0.088 -4.248 1.00 87.69 121 VAL A O 1
ATOM 1015 N N . PRO A 1 122 ? 9.512 1.507 -3.531 1.00 91.69 122 PRO A N 1
ATOM 1016 C CA . PRO A 1 122 ? 8.808 1.828 -2.301 1.00 91.69 122 PRO A CA 1
ATOM 1017 C C . PRO A 1 122 ? 7.464 2.484 -2.594 1.00 91.69 122 PRO A C 1
ATOM 1019 O O . PRO A 1 122 ? 7.364 3.513 -3.252 1.00 91.69 122 PRO A O 1
ATOM 1022 N N . CYS A 1 123 ? 6.413 1.861 -2.084 1.00 93.69 123 CYS A N 1
ATOM 1023 C CA . CYS A 1 123 ? 5.048 2.294 -2.274 1.00 93.69 123 CYS A CA 1
ATOM 1024 C C . CYS A 1 123 ? 4.290 2.186 -0.956 1.00 93.69 123 CYS A C 1
ATOM 1026 O O . CYS A 1 123 ? 4.406 1.202 -0.220 1.00 93.69 123 CYS A O 1
ATOM 1028 N N . MET A 1 124 ? 3.529 3.233 -0.652 1.00 96.00 124 MET A N 1
ATOM 1029 C CA . MET A 1 124 ? 2.539 3.222 0.412 1.00 96.00 124 MET A CA 1
ATOM 1030 C C . MET A 1 124 ? 1.152 3.199 -0.222 1.00 96.00 124 MET A C 1
ATOM 1032 O O . MET A 1 124 ? 0.873 3.986 -1.117 1.00 96.00 124 MET A O 1
ATOM 1036 N N . VAL A 1 125 ? 0.271 2.341 0.268 1.00 96.31 125 VAL A N 1
ATOM 1037 C CA . VAL A 1 125 ? -1.116 2.237 -0.180 1.00 96.31 125 VAL A CA 1
ATOM 1038 C C . VAL A 1 125 ? -2.031 2.595 0.980 1.00 96.31 125 VAL A C 1
ATOM 1040 O O . VAL A 1 125 ? -1.875 2.079 2.086 1.00 96.31 125 VAL A O 1
ATOM 1043 N N . CYS A 1 126 ? -2.979 3.496 0.740 1.00 96.00 126 CYS A N 1
ATOM 1044 C CA . CYS A 1 126 ? -4.015 3.860 1.698 1.00 96.00 126 CYS A CA 1
ATOM 1045 C C . CYS A 1 126 ? -5.375 3.397 1.183 1.00 96.00 126 CYS A C 1
ATOM 1047 O O . CYS A 1 126 ? -5.760 3.739 0.065 1.00 96.00 126 CYS A O 1
ATOM 1049 N N . PHE A 1 127 ? -6.102 2.661 2.019 1.00 94.88 127 PHE A N 1
ATOM 1050 C CA . PHE A 1 127 ? -7.488 2.292 1.758 1.00 94.88 127 PHE A CA 1
ATOM 1051 C C . PHE A 1 127 ? -8.431 3.210 2.541 1.00 94.88 127 PHE A C 1
ATOM 1053 O O . PHE A 1 127 ? -8.425 3.213 3.778 1.00 94.88 127 PHE A O 1
ATOM 1060 N N . GLU A 1 128 ? -9.264 3.966 1.827 1.00 92.00 128 GLU A N 1
ATOM 1061 C CA . GLU A 1 128 ? -10.269 4.873 2.382 1.00 92.00 128 GLU A CA 1
ATOM 1062 C C . GLU A 1 128 ? -11.643 4.573 1.779 1.00 92.00 128 GLU A C 1
ATOM 1064 O O . GLU A 1 128 ? -12.029 5.109 0.738 1.00 92.00 128 GLU A O 1
ATOM 1069 N N . LYS A 1 129 ? -12.420 3.724 2.466 1.00 89.81 129 LYS A N 1
ATOM 1070 C CA . LYS A 1 129 ? -13.704 3.213 1.959 1.00 89.81 129 LYS A CA 1
ATOM 1071 C C . LYS A 1 129 ? -13.488 2.537 0.598 1.00 89.81 129 LYS A C 1
ATOM 1073 O O . LYS A 1 129 ? -12.767 1.558 0.534 1.00 89.81 129 LYS A O 1
ATOM 1078 N N . ASN A 1 130 ? -14.094 3.038 -0.473 1.00 92.50 130 ASN A N 1
ATOM 1079 C CA . ASN A 1 130 ? -13.953 2.511 -1.828 1.00 92.50 130 ASN A CA 1
ATOM 1080 C C . ASN A 1 130 ? -12.762 3.087 -2.599 1.00 92.50 130 ASN A C 1
ATOM 1082 O O . ASN A 1 130 ? -12.522 2.650 -3.717 1.00 92.50 130 ASN A O 1
ATOM 1086 N N . ILE A 1 131 ? -12.035 4.059 -2.043 1.00 94.12 131 ILE A N 1
ATOM 1087 C CA . ILE A 1 131 ? -10.895 4.664 -2.726 1.00 94.12 131 ILE A CA 1
ATOM 1088 C C . ILE A 1 131 ? -9.600 4.026 -2.239 1.00 94.12 131 ILE A C 1
ATOM 1090 O O . ILE A 1 131 ? -9.302 4.028 -1.042 1.00 94.12 131 ILE A O 1
ATOM 1094 N N . VAL A 1 132 ? -8.804 3.531 -3.183 1.00 94.94 132 VAL A N 1
ATOM 1095 C CA . VAL A 1 132 ? -7.436 3.068 -2.938 1.00 94.94 132 VAL A CA 1
ATOM 1096 C C . VAL A 1 132 ? -6.481 4.096 -3.511 1.00 94.94 132 VAL A C 1
ATOM 1098 O O . VAL A 1 132 ? -6.555 4.431 -4.690 1.00 94.94 132 VAL A O 1
ATOM 1101 N N . THR A 1 133 ? -5.599 4.627 -2.670 1.00 95.25 133 THR A N 1
ATOM 1102 C CA . THR A 1 133 ? -4.577 5.589 -3.093 1.00 95.25 133 THR A CA 1
ATOM 1103 C C . THR A 1 133 ? -3.194 4.966 -2.984 1.00 95.25 133 THR A C 1
ATOM 1105 O O . THR A 1 133 ? -2.762 4.613 -1.887 1.00 95.25 133 THR A O 1
ATOM 1108 N N . PHE A 1 134 ? -2.493 4.877 -4.108 1.00 94.12 134 PHE A N 1
ATOM 1109 C CA . PHE A 1 134 ? -1.096 4.476 -4.201 1.00 94.12 134 PHE A CA 1
ATOM 1110 C C . PHE A 1 134 ? -0.210 5.719 -4.157 1.00 94.12 134 PHE A C 1
ATOM 1112 O O . PHE A 1 134 ? -0.385 6.645 -4.947 1.00 94.12 134 PHE A O 1
ATOM 1119 N N . PHE A 1 135 ? 0.760 5.724 -3.252 1.00 93.69 135 PHE A N 1
ATOM 1120 C CA . PHE A 1 135 ? 1.822 6.716 -3.156 1.00 93.69 135 PHE A CA 1
ATOM 1121 C C . PHE A 1 135 ? 3.129 6.033 -3.551 1.00 93.69 135 PHE A C 1
ATOM 1123 O O . PHE A 1 135 ? 3.671 5.239 -2.782 1.00 93.69 135 PHE A O 1
ATOM 1130 N N . ILE A 1 136 ? 3.621 6.317 -4.753 1.00 91.12 136 ILE A N 1
ATOM 1131 C CA . ILE A 1 136 ? 4.903 5.817 -5.257 1.00 91.12 136 ILE A CA 1
ATOM 1132 C C . ILE A 1 136 ? 5.988 6.745 -4.717 1.00 91.12 136 ILE A C 1
ATOM 1134 O O . ILE A 1 136 ? 5.936 7.952 -4.956 1.00 91.12 136 ILE A O 1
ATOM 1138 N N . LEU A 1 137 ? 6.928 6.208 -3.943 1.00 91.00 137 LEU A N 1
ATOM 1139 C CA . LEU A 1 137 ? 7.910 6.974 -3.184 1.00 91.00 137 LEU A CA 1
ATOM 1140 C C . LEU A 1 137 ? 9.317 6.789 -3.755 1.00 91.00 137 LEU A C 1
ATOM 1142 O O . LEU A 1 137 ? 9.687 5.708 -4.200 1.00 91.00 137 LEU A O 1
ATOM 1146 N N . ASP A 1 138 ? 10.119 7.842 -3.651 1.00 83.25 138 ASP A N 1
ATOM 1147 C CA . ASP A 1 138 ? 11.543 7.831 -3.986 1.00 83.25 138 ASP A CA 1
ATOM 1148 C C . ASP A 1 138 ? 12.338 8.663 -2.971 1.00 83.25 138 ASP A C 1
ATOM 1150 O O . ASP A 1 138 ? 11.879 9.719 -2.543 1.00 83.25 138 ASP A O 1
ATOM 1154 N N . GLU A 1 139 ? 13.530 8.216 -2.579 1.00 75.38 139 GLU A N 1
ATOM 1155 C CA . GLU A 1 139 ? 14.439 8.977 -1.711 1.00 75.38 139 GLU A CA 1
ATOM 1156 C C . GLU A 1 139 ? 14.904 10.279 -2.366 1.00 75.38 139 GLU A C 1
ATOM 1158 O O . GLU A 1 139 ? 14.998 11.300 -1.682 1.00 75.38 139 GLU A O 1
ATOM 1163 N N . ASN A 1 140 ? 15.150 10.252 -3.679 1.00 67.88 140 ASN A N 1
ATOM 1164 C CA . ASN A 1 140 ? 15.788 11.356 -4.399 1.00 67.88 140 ASN A CA 1
ATOM 1165 C C . ASN A 1 140 ? 14.798 12.223 -5.190 1.00 67.88 140 ASN A C 1
ATOM 1167 O O . ASN A 1 140 ? 15.151 13.328 -5.591 1.00 67.88 140 ASN A O 1
ATOM 1171 N N . GLY A 1 141 ? 13.555 11.759 -5.379 1.00 56.88 141 GLY A N 1
ATOM 1172 C CA . GLY A 1 141 ? 12.596 12.416 -6.276 1.00 56.88 141 GLY A CA 1
ATOM 1173 C C . GLY A 1 141 ? 13.062 12.427 -7.738 1.00 56.88 141 GLY A C 1
ATOM 1174 O O . GLY A 1 141 ? 12.622 13.278 -8.502 1.00 56.88 141 GLY A O 1
ATOM 1175 N N . ASP A 1 142 ? 13.974 11.516 -8.069 1.00 49.47 142 ASP A N 1
ATOM 1176 C CA . ASP A 1 142 ? 14.838 11.474 -9.249 1.00 49.47 142 ASP A CA 1
ATOM 1177 C C . ASP A 1 142 ? 14.689 10.144 -10.011 1.00 49.47 142 ASP A C 1
ATOM 1179 O O . ASP A 1 142 ? 15.395 9.881 -10.985 1.00 49.47 142 ASP A O 1
ATOM 1183 N N . LEU A 1 143 ? 13.738 9.295 -9.604 1.00 50.03 143 LEU A N 1
ATOM 1184 C CA . LEU A 1 143 ? 13.053 8.382 -10.509 1.00 50.03 143 LEU A CA 1
ATOM 1185 C C . LEU A 1 143 ? 12.420 9.259 -11.598 1.00 50.03 143 LEU A C 1
ATOM 1187 O O . LEU A 1 143 ? 11.300 9.741 -11.451 1.00 50.03 143 LEU A O 1
ATOM 1191 N N . GLY A 1 144 ? 13.220 9.545 -12.629 1.00 40.03 144 GLY A N 1
ATOM 1192 C CA . GLY A 1 144 ? 12.925 10.407 -13.767 1.00 40.03 144 GLY A CA 1
ATOM 1193 C C . GLY A 1 144 ? 11.754 9.873 -14.573 1.00 40.03 144 GLY A C 1
ATOM 1194 O O . GLY A 1 144 ? 11.937 9.279 -15.629 1.00 40.03 144 GLY A O 1
ATOM 1195 N N . ILE A 1 145 ? 10.564 10.074 -14.028 1.00 42.22 145 ILE A N 1
ATOM 1196 C CA . ILE A 1 145 ? 9.273 9.736 -14.597 1.00 42.22 145 ILE A CA 1
ATOM 1197 C C . ILE A 1 145 ? 8.506 11.056 -14.620 1.00 42.22 145 ILE A C 1
ATOM 1199 O O . ILE A 1 145 ? 7.915 11.478 -13.624 1.00 42.22 145 ILE A O 1
ATOM 1203 N N . ILE A 1 146 ? 8.639 11.750 -15.749 1.00 40.88 146 ILE A N 1
ATOM 1204 C CA . ILE A 1 146 ? 7.564 12.556 -16.323 1.00 40.88 146 ILE A CA 1
ATOM 1205 C C . ILE A 1 146 ? 7.167 11.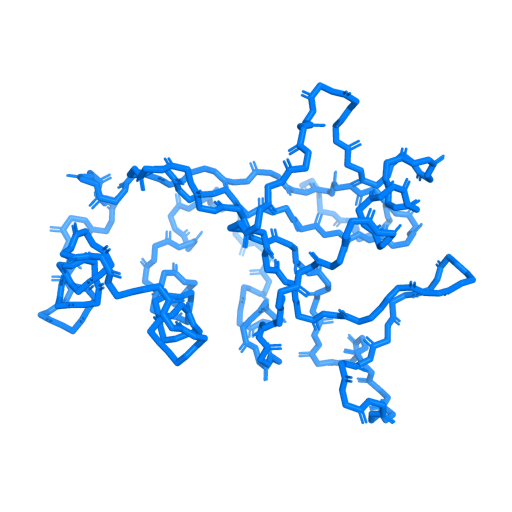790 -17.568 1.00 40.88 146 ILE A C 1
ATOM 1207 O O . ILE A 1 146 ? 8.076 11.588 -18.408 1.00 40.88 146 ILE A O 1
#

pLDDT: mean 85.06, std 12.43, range [40.03, 96.75]

Secondary structure (DSSP, 8-state):
-EEEEEEEETTS-SSS---HHHHHHHHHHHTT---HHHHHHHHHHIIIIIGGGGS-TT--THHHHSS--EEPPHHHHHHHHHTTSS-TTPPP-TTEEES-EEETTEEE-TT--S-HHHH---EEEEEETTEEEEEEE-SSS-S---

Organism: NCBI:txid2728845

Radius of gyration: 14.62 Å; Cα contacts (8 Å, |Δi|>4): 220; chains: 1; bounding box: 37×31×35 Å

Sequence (146 aa):
MAIGIIQMDLYNPKSELYYDEIQKLIDKYFLGDHSLETINALIAELVDDELVYYAEEDFYYSAIYRTPYNIISQNTFVKLRQNEMLPSTLNYSSTMFGNFKYEDKKFTHPEGKEDYYDSNVPCMVCFEKNIVTFFILDENGDLGII

Foldseek 3Di:
DQLDKFKDFQVDAPLNDDDPQLVVLSVCVLVPPPDLVSVLSNQQSCLVRGCVVRDDDDDPSQQANPARKDFQDPVNVVVCVVLVQDDPPDDDDSQKIWQFDADPLDTAGPVRDPPSPVRHFIWIWGDDNRMIIIGGGDSVSPPPDD

Solvent-accessible surface area (backbone atoms only — not comparable to full-atom values): 8513 Å² total; per-residue (Å²): 37,52,73,40,80,48,78,43,44,76,86,60,64,84,64,80,59,74,52,79,64,52,48,51,41,52,50,41,41,76,76,65,46,76,45,64,67,53,49,42,53,42,50,41,46,42,44,72,61,40,45,67,80,72,53,71,100,82,68,72,55,74,26,51,58,70,42,77,51,40,74,50,47,71,66,49,52,50,53,36,43,76,66,54,31,43,65,87,86,66,74,93,55,89,52,26,30,21,34,45,36,72,55,97,85,38,82,38,32,68,87,69,55,83,70,40,72,85,58,36,47,47,32,38,38,37,60,56,89,56,37,42,36,41,34,36,44,36,84,78,61,64,78,87,71,129

Mean predicted aligned error: 5.83 Å

Nearest PDB structures (foldseek):
  6esc-assembly1_A  TM=5.402E-01  e=7.849E+00  Suid alphaherpesvirus 1
  8twq-assembly1_B  TM=2.912E-01  e=2.738E+00  Lambdavirus lambda
  1b8h-assembly1_B  TM=2.884E-01  e=5.087E+00  Escherichia phage RB69